Protein AF-G7E110-F1 (afdb_monomer_lite)

pLDDT: mean 78.38, std 18.42, range [31.8, 96.81]

Foldseek 3Di:
DEDELVVLLVVVLVVLVPPDPFDKDKDKDFDDPPDDPPPDDDQDTKIKIWIDRVDDDIYIYIHGSVCVVVSCVSNVVSCCVRVPPDDDDPDPDDPDPDDDDDPDDDDDPDPDPPPDPPQDPVRVCLVVVHFQDQDADVDDDRVVSNVVSVVRRVVSVVVSVVVVVVVVVVVCVVVVNDPDDD

Sequence (182 aa):
MSLSNDEFLQELGQLFKSPAGGTVFLTQKRYTFGADASSSTQSGYPCIIRATNGKKVKLSTLVQPSDSVSFQVKYAALLRTNMTTLRPKDRPARKKRVLLEGKGDKPQFIKVNREHKGQSAAAKALSKGKLPKVRGSARGAGHKMRQRTMKKRLESIEKLKKMRLLQLQRERAKRGIFPVSA

Secondary structure (DSSP, 8-state):
-B--HHHHHHHHHHHHH--S----EEEEEE--TT--TT--SSS---EEEEEE-SSS-EEEEEE-STTHHHHHHHHHHHHHHH---SPPP--------------SS---------TT----HHHHHHHTT-PPPP-S-SSSTTHHHHHHHHHHHHHHHHHHHHHHHHHHHHHHHHTT------

InterPro domains:
  IPR003210 Signal recognition particle, SRP14 subunit [PF02290] (3-86)
  IPR003210 Signal recognition particle, SRP14 subunit [PTHR12013] (2-97)
  IPR009018 Signal recognition particle, SRP9/SRP14 subunit [G3DSA:3.30.720.10] (1-175)
  IPR009018 Signal recognition particle, SRP9/SRP14 subunit [SSF54762] (2-88)

Organism: Mixia osmundae (strain CBS 9802 / IAM 14324 / JCM 22182 / KY 12970) (NCBI:txid764103)

Structure (mmCIF, N/CA/C/O backbone):
data_AF-G7E110-F1
#
_entry.id   AF-G7E110-F1
#
loop_
_atom_site.group_PDB
_atom_site.id
_atom_site.type_symbol
_atom_site.label_atom_id
_atom_site.label_alt_id
_atom_site.label_comp_id
_atom_site.label_asym_id
_atom_site.label_entity_id
_atom_site.label_seq_id
_atom_site.pdbx_PDB_ins_code
_atom_site.Cartn_x
_atom_site.Cartn_y
_atom_site.Cartn_z
_atom_site.occupancy
_atom_site.B_iso_or_equiv
_atom_site.auth_seq_id
_atom_site.auth_comp_id
_atom_site.auth_asym_id
_atom_site.auth_atom_id
_atom_site.pdbx_PDB_model_num
ATOM 1 N N . MET A 1 1 ? -10.925 1.064 19.963 1.00 82.12 1 MET A N 1
ATOM 2 C CA . MET A 1 1 ? -10.298 2.004 20.909 1.00 82.12 1 MET A CA 1
ATOM 3 C C . MET A 1 1 ? -9.850 3.225 20.126 1.00 82.12 1 MET A C 1
ATOM 5 O O . MET A 1 1 ? -9.383 3.049 19.003 1.00 82.12 1 MET A O 1
ATOM 9 N N . SER A 1 2 ? -10.064 4.428 20.663 1.00 89.25 2 SER A N 1
ATOM 10 C CA . SER A 1 2 ? -9.550 5.670 20.071 1.00 89.25 2 SER A CA 1
ATOM 11 C C . SER A 1 2 ? -8.131 5.906 20.579 1.00 89.25 2 SER A C 1
ATOM 13 O O . SER A 1 2 ? -7.917 5.792 21.779 1.00 89.25 2 SER A O 1
ATOM 15 N N . LEU A 1 3 ? -7.189 6.183 19.681 1.00 94.88 3 LEU A N 1
ATOM 16 C CA . LEU A 1 3 ? -5.759 6.321 19.969 1.00 94.88 3 LEU A CA 1
ATOM 17 C C . LEU A 1 3 ? -5.220 7.638 19.408 1.00 94.88 3 LEU A C 1
ATOM 19 O O . LEU A 1 3 ? -5.784 8.187 18.450 1.00 94.88 3 LEU A O 1
ATOM 23 N N . SER A 1 4 ? -4.099 8.105 19.960 1.00 95.56 4 SER A N 1
ATOM 24 C CA . SER A 1 4 ? -3.341 9.206 19.362 1.00 95.56 4 SER A CA 1
ATOM 25 C C . SER A 1 4 ? -2.757 8.807 17.998 1.00 95.56 4 SER A C 1
ATOM 27 O O . SER A 1 4 ? -2.677 7.625 17.648 1.00 95.56 4 SER A O 1
ATOM 29 N N . ASN A 1 5 ? -2.360 9.800 17.200 1.00 94.56 5 ASN A N 1
ATOM 30 C CA . ASN A 1 5 ? -1.868 9.579 15.838 1.00 94.56 5 ASN A CA 1
ATOM 31 C C . ASN A 1 5 ? -0.643 8.649 15.796 1.00 94.56 5 ASN A C 1
ATOM 33 O O . ASN A 1 5 ? -0.574 7.763 14.944 1.00 94.56 5 ASN A O 1
ATOM 37 N N . ASP A 1 6 ? 0.312 8.833 16.711 1.00 95.06 6 ASP A N 1
ATOM 38 C CA . ASP A 1 6 ? 1.553 8.053 16.726 1.00 95.06 6 ASP A CA 1
ATOM 39 C C . ASP A 1 6 ? 1.342 6.646 17.316 1.00 95.06 6 ASP A C 1
ATOM 41 O O . ASP A 1 6 ? 1.834 5.670 16.744 1.00 95.06 6 ASP A O 1
ATOM 45 N N . GLU A 1 7 ? 0.533 6.506 18.372 1.00 95.75 7 GLU A N 1
ATOM 46 C CA . GLU A 1 7 ? 0.144 5.193 18.920 1.00 95.75 7 GLU A CA 1
ATOM 47 C C . GLU A 1 7 ? -0.619 4.360 17.886 1.00 95.75 7 GLU A C 1
ATOM 49 O O . GLU A 1 7 ? -0.362 3.167 17.726 1.00 95.75 7 GLU A O 1
ATOM 54 N N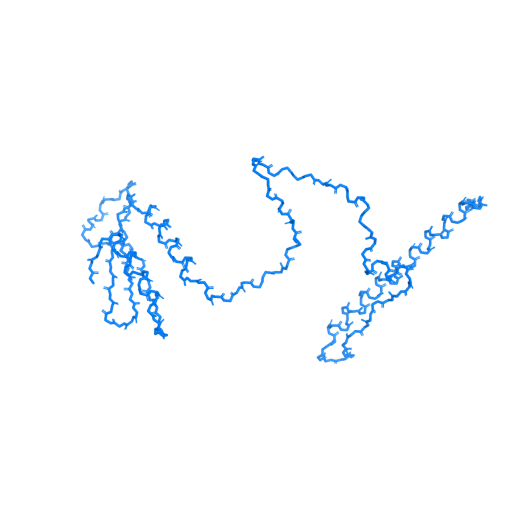 . PHE A 1 8 ? -1.517 4.990 17.119 1.00 96.12 8 PHE A N 1
ATOM 55 C CA . PHE A 1 8 ? -2.242 4.315 16.045 1.00 96.12 8 PHE A CA 1
ATOM 56 C C . PHE A 1 8 ? -1.289 3.707 15.012 1.00 96.12 8 PHE A C 1
ATOM 58 O O . PHE A 1 8 ? -1.512 2.584 14.561 1.00 96.12 8 PHE A O 1
ATOM 65 N N . LEU A 1 9 ? -0.222 4.419 14.636 1.00 95.44 9 LEU A N 1
ATOM 66 C CA . LEU A 1 9 ? 0.765 3.915 13.681 1.00 95.44 9 LEU A CA 1
ATOM 67 C C . LEU A 1 9 ? 1.594 2.765 14.268 1.00 95.44 9 LEU A C 1
ATOM 69 O O . LEU A 1 9 ? 1.881 1.804 13.555 1.00 95.44 9 LEU A O 1
ATOM 73 N N . GLN A 1 10 ? 1.943 2.821 15.554 1.00 95.12 10 GLN A N 1
ATOM 74 C CA . GLN A 1 10 ? 2.657 1.733 16.229 1.00 95.12 10 GLN A CA 1
ATOM 75 C C . GLN A 1 10 ? 1.810 0.455 16.289 1.00 95.12 10 GLN A C 1
ATOM 77 O O . GLN A 1 10 ? 2.258 -0.601 15.836 1.00 95.12 10 GLN A O 1
ATOM 82 N N . GLU A 1 11 ? 0.568 0.565 16.761 1.00 93.75 11 GLU A N 1
ATOM 83 C CA . GLU A 1 11 ? -0.393 -0.542 16.833 1.00 93.75 11 GLU A CA 1
ATOM 84 C C . GLU A 1 11 ? -0.734 -1.095 15.443 1.00 93.75 11 GLU A C 1
ATOM 86 O O . GLU A 1 11 ? -0.809 -2.308 15.237 1.00 93.75 11 GLU A O 1
ATOM 91 N N . LEU A 1 12 ? -0.862 -0.224 14.435 1.00 93.81 12 LEU A N 1
ATOM 92 C CA . LEU A 1 12 ? -1.057 -0.650 13.050 1.00 93.81 12 LEU A CA 1
ATOM 93 C C . LEU A 1 12 ? 0.146 -1.449 12.525 1.00 93.81 12 LEU A C 1
ATOM 95 O O . LEU A 1 12 ? -0.027 -2.444 11.819 1.00 93.81 12 LEU A O 1
ATOM 99 N N . GLY A 1 13 ? 1.366 -1.042 12.879 1.00 92.75 13 GLY A N 1
ATOM 100 C CA . GLY A 1 13 ? 2.58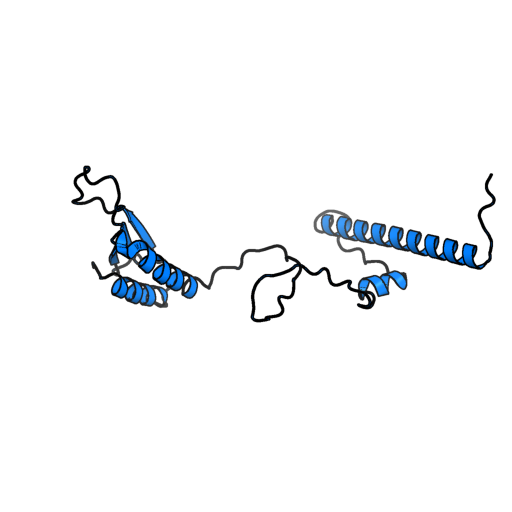0 -1.786 12.556 1.00 92.75 13 GLY A CA 1
ATOM 101 C C . GLY A 1 13 ? 2.611 -3.170 13.207 1.00 92.75 13 GLY A C 1
ATOM 102 O O . GLY A 1 13 ? 2.987 -4.144 12.554 1.00 92.75 13 GLY A O 1
ATOM 103 N N . GLN A 1 14 ? 2.177 -3.286 14.466 1.00 91.38 14 GLN A N 1
ATOM 104 C CA . GLN A 1 14 ? 2.035 -4.581 15.142 1.00 91.38 14 GLN A CA 1
ATOM 105 C C . GLN A 1 14 ? 0.974 -5.455 14.462 1.00 91.38 14 GLN A C 1
ATOM 107 O O . GLN A 1 14 ? 1.187 -6.653 14.263 1.00 91.38 14 GLN A O 1
ATOM 112 N N . LEU A 1 15 ? -0.132 -4.847 14.025 1.00 90.75 15 LEU A N 1
ATOM 113 C CA . LEU A 1 15 ? -1.209 -5.548 13.338 1.00 90.75 15 LEU A CA 1
ATOM 114 C C . LEU A 1 15 ? -0.745 -6.175 12.015 1.00 90.75 15 LEU A C 1
ATOM 116 O O . LEU A 1 15 ? -1.134 -7.303 11.721 1.00 90.75 15 LEU A O 1
ATOM 120 N N . PHE A 1 16 ? 0.120 -5.496 11.252 1.00 90.69 16 PHE A N 1
ATOM 121 C CA . PHE A 1 16 ? 0.706 -6.060 10.029 1.00 90.69 16 PHE A CA 1
ATOM 122 C C . PHE A 1 16 ? 1.711 -7.190 10.282 1.00 90.69 16 PHE A C 1
ATOM 124 O O . PHE A 1 16 ? 1.868 -8.057 9.426 1.00 90.69 16 PHE A O 1
ATOM 131 N N . LYS A 1 17 ? 2.383 -7.200 11.439 1.00 87.81 17 LYS A N 1
ATOM 132 C CA . LYS A 1 17 ? 3.347 -8.250 11.810 1.00 87.81 17 LYS A CA 1
ATOM 133 C C . LYS A 1 17 ? 2.686 -9.515 12.356 1.00 87.81 17 LYS A C 1
ATOM 135 O O . LYS A 1 17 ? 3.352 -10.543 12.437 1.00 87.81 17 LYS A O 1
ATOM 140 N N . SER A 1 18 ? 1.413 -9.449 12.755 1.00 79.56 18 SER A N 1
ATOM 141 C CA . SER A 1 18 ? 0.697 -10.595 13.319 1.00 79.56 18 SER A CA 1
ATOM 142 C C . SER A 1 18 ? 0.654 -11.759 12.307 1.00 79.56 18 SER A C 1
ATOM 144 O O . SER A 1 18 ? 0.067 -11.608 11.235 1.00 79.56 18 SER A O 1
ATOM 146 N N . PRO A 1 19 ? 1.255 -12.927 12.613 1.00 60.81 19 PRO A N 1
ATOM 147 C CA . PRO A 1 19 ? 1.547 -13.978 11.629 1.00 60.81 19 PRO A CA 1
ATOM 148 C C . PRO A 1 19 ? 0.360 -14.898 11.277 1.00 60.81 19 PRO A C 1
ATOM 150 O O . PRO A 1 19 ? 0.556 -16.009 10.792 1.00 60.81 19 PRO A O 1
ATOM 153 N N . ALA A 1 20 ? -0.883 -14.468 11.490 1.00 60.41 20 ALA A N 1
ATOM 154 C CA . ALA A 1 20 ? -2.064 -15.261 11.155 1.00 60.41 20 ALA A CA 1
ATOM 155 C C . ALA A 1 20 ? -2.710 -14.717 9.876 1.00 60.41 20 ALA A C 1
ATOM 157 O O . ALA A 1 20 ? -3.077 -13.546 9.846 1.00 60.41 20 ALA A O 1
ATOM 158 N N . GLY A 1 21 ? -2.858 -15.562 8.848 1.00 64.56 21 GLY A N 1
ATOM 159 C CA . GLY A 1 21 ? -3.390 -15.242 7.513 1.00 64.56 21 GLY A CA 1
ATOM 160 C C . GLY A 1 21 ? -4.792 -14.620 7.502 1.00 64.56 21 GLY A C 1
ATOM 161 O O . GLY A 1 21 ? -5.771 -15.271 7.152 1.00 64.56 21 GLY A O 1
ATOM 162 N N . GLY A 1 22 ? -4.878 -13.350 7.885 1.00 81.44 22 GLY A N 1
ATOM 163 C CA . GLY A 1 22 ? -6.086 -12.542 7.948 1.00 81.44 22 GLY A CA 1
ATOM 164 C C . GLY A 1 22 ? -5.962 -11.274 7.111 1.00 81.44 22 GLY A C 1
ATOM 165 O O . GLY A 1 22 ? -4.878 -10.873 6.684 1.00 81.44 22 GLY A O 1
ATOM 166 N N . THR A 1 23 ? -7.101 -10.642 6.853 1.00 88.69 23 THR A N 1
ATOM 167 C CA . THR A 1 23 ? -7.175 -9.381 6.115 1.00 88.69 23 THR A CA 1
ATOM 168 C C . THR A 1 23 ? -7.243 -8.216 7.092 1.00 88.69 23 THR A C 1
ATOM 170 O O . THR A 1 23 ? -8.135 -8.151 7.937 1.00 88.69 23 THR A O 1
ATOM 173 N N . VAL A 1 24 ? -6.329 -7.258 6.938 1.00 91.44 24 VAL A N 1
ATOM 174 C CA . VAL A 1 24 ? -6.398 -5.975 7.641 1.00 91.44 24 VAL A CA 1
ATOM 175 C C . VAL A 1 24 ? -7.251 -5.010 6.822 1.00 91.44 24 VAL A C 1
ATOM 177 O O . VAL A 1 24 ? -6.891 -4.623 5.713 1.00 91.44 24 VAL A O 1
ATOM 180 N N . PHE A 1 25 ? -8.385 -4.609 7.382 1.00 92.81 25 PHE A N 1
ATOM 181 C CA . PHE A 1 25 ? -9.278 -3.607 6.823 1.00 92.81 25 PHE A CA 1
ATOM 182 C C . PHE A 1 25 ? -8.894 -2.230 7.351 1.00 92.81 25 PHE A C 1
ATOM 184 O O . PHE A 1 25 ? -8.873 -2.012 8.562 1.00 92.81 25 PHE A O 1
ATOM 191 N N . LEU A 1 26 ? -8.637 -1.298 6.437 1.00 94.50 26 LEU A N 1
ATOM 192 C CA . LEU A 1 26 ? -8.400 0.113 6.721 1.00 94.50 26 LEU A CA 1
ATOM 193 C C . LEU A 1 26 ? -9.504 0.944 6.076 1.00 94.50 26 LEU A C 1
ATOM 195 O O . LEU A 1 26 ? -9.790 0.799 4.890 1.00 94.50 26 LEU A O 1
ATOM 199 N N . THR A 1 27 ? -10.117 1.830 6.853 1.00 95.00 27 THR A N 1
ATOM 200 C CA . THR A 1 27 ? -11.125 2.768 6.353 1.00 95.00 27 THR A CA 1
ATOM 201 C C . THR A 1 27 ? -10.733 4.181 6.731 1.00 95.00 27 THR A C 1
ATOM 203 O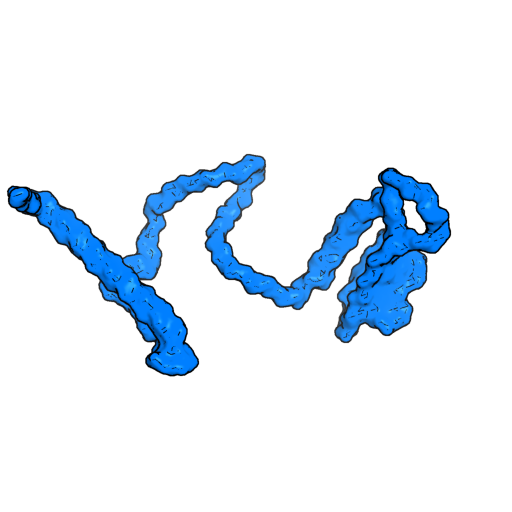 O . THR A 1 27 ? -10.527 4.458 7.911 1.00 95.00 27 THR A O 1
ATOM 206 N N . GLN A 1 28 ? -10.699 5.073 5.749 1.00 94.06 28 GLN A N 1
ATOM 207 C CA . GLN A 1 28 ? -10.506 6.505 5.939 1.00 94.06 28 GLN A CA 1
ATOM 208 C C . GLN A 1 28 ? -11.792 7.210 5.515 1.00 94.06 28 GLN A C 1
ATOM 210 O O . GLN A 1 28 ? -12.240 7.057 4.380 1.00 94.06 28 GLN A O 1
ATOM 215 N N . LYS A 1 29 ? -12.417 7.939 6.439 1.00 93.69 29 LYS A N 1
ATOM 216 C CA . LYS A 1 29 ? -13.648 8.696 6.183 1.00 93.69 29 LYS A CA 1
ATOM 217 C C . LYS A 1 29 ? -13.508 10.112 6.722 1.00 93.69 29 LYS A C 1
ATOM 219 O O . LYS A 1 29 ? -12.789 10.338 7.693 1.00 93.69 29 LYS A O 1
ATOM 224 N N . ARG A 1 30 ? -14.233 11.060 6.129 1.00 91.62 30 ARG A N 1
ATOM 225 C CA . ARG A 1 30 ? -14.417 12.386 6.726 1.00 91.62 30 ARG A CA 1
ATOM 226 C C . ARG A 1 30 ? -15.148 12.226 8.058 1.00 91.62 30 ARG A C 1
ATOM 228 O O . ARG A 1 30 ? -16.126 11.484 8.135 1.00 91.62 30 ARG A O 1
ATOM 235 N N . TYR A 1 31 ? -14.662 12.892 9.095 1.00 88.81 31 TYR A N 1
ATOM 236 C CA . TYR A 1 31 ? -15.342 12.940 10.378 1.00 88.81 31 TYR A CA 1
ATOM 237 C C . TYR A 1 31 ? -16.406 14.043 10.328 1.00 88.81 31 TYR A C 1
ATOM 239 O O . TYR A 1 31 ? -16.087 15.203 10.080 1.00 88.81 31 TYR A O 1
ATOM 247 N N . THR A 1 32 ? -17.676 13.664 10.473 1.00 81.69 32 THR A N 1
ATOM 248 C CA . THR A 1 32 ? -18.833 14.563 10.291 1.00 81.69 32 THR A CA 1
ATOM 249 C C . THR A 1 32 ? -19.666 14.743 11.559 1.00 81.69 32 THR A C 1
ATOM 251 O O . THR A 1 32 ? -20.640 15.484 11.539 1.00 81.69 32 THR A O 1
ATOM 254 N N . PHE A 1 33 ? -19.326 14.060 12.654 1.00 69.38 33 PHE A N 1
ATOM 255 C CA . PHE A 1 33 ? -20.098 14.105 13.895 1.00 69.38 33 PHE A CA 1
ATOM 256 C C . PHE A 1 33 ? -19.646 15.295 14.754 1.00 69.38 33 PHE A C 1
ATOM 258 O O . PHE A 1 33 ? -18.475 15.367 15.120 1.00 69.38 33 PHE A O 1
ATOM 265 N N . GLY A 1 34 ? -20.556 16.230 15.046 1.00 63.56 34 GLY A N 1
ATOM 266 C CA . GLY A 1 34 ? -20.273 17.436 15.840 1.00 63.56 34 GLY A CA 1
ATOM 267 C C . GLY A 1 34 ? -19.648 18.605 15.068 1.00 63.56 34 GLY A C 1
ATOM 268 O O . GLY A 1 34 ? -19.266 19.595 15.679 1.00 63.56 34 GLY A O 1
ATOM 269 N N . ALA A 1 35 ? -19.530 18.508 13.741 1.00 57.66 35 ALA A N 1
ATOM 270 C CA . ALA A 1 35 ? -19.225 19.662 12.906 1.00 57.66 35 ALA A CA 1
ATOM 271 C C . ALA A 1 35 ? -20.552 20.281 12.463 1.00 57.66 35 ALA A C 1
ATOM 273 O O . ALA A 1 35 ? -21.210 19.730 11.576 1.00 57.66 35 ALA A O 1
ATOM 274 N N . ASP A 1 36 ? -20.943 21.401 13.072 1.00 53.81 36 ASP A N 1
ATOM 275 C CA . ASP A 1 36 ? -21.997 22.241 12.511 1.00 53.81 36 ASP A CA 1
ATOM 276 C C . ASP A 1 36 ? -21.643 22.505 11.046 1.00 53.81 36 ASP A C 1
ATOM 278 O O . ASP A 1 36 ? -20.506 22.860 10.712 1.00 53.81 36 ASP A O 1
ATOM 282 N N . ALA A 1 37 ? -22.601 22.269 10.151 1.00 54.84 37 ALA A N 1
ATOM 283 C CA . ALA A 1 37 ? -22.413 22.307 8.702 1.00 54.84 37 ALA A CA 1
ATOM 284 C C . ALA A 1 37 ? -21.939 23.679 8.156 1.00 54.84 37 ALA A C 1
ATOM 286 O O . ALA A 1 37 ? -21.769 23.826 6.949 1.00 54.84 37 ALA A O 1
ATOM 287 N N . SER A 1 38 ? -21.707 24.662 9.032 1.00 52.34 38 SER A N 1
ATOM 288 C CA . SER A 1 38 ? -21.347 26.052 8.760 1.00 52.34 38 SER A CA 1
ATOM 289 C C . SER A 1 38 ? -19.843 26.368 8.799 1.00 52.34 38 SER A C 1
ATOM 291 O O . SER A 1 38 ? -19.458 27.429 8.318 1.00 52.34 38 SER A O 1
ATOM 293 N N . SER A 1 39 ? -18.954 25.490 9.290 1.00 55.47 39 SER A N 1
ATOM 294 C CA . SER A 1 39 ? -17.499 25.782 9.344 1.00 55.47 39 SER A CA 1
ATOM 295 C C . SER A 1 39 ? -16.742 25.505 8.034 1.00 55.47 39 SER A C 1
ATOM 297 O O . SER A 1 39 ? -15.551 25.188 8.010 1.00 55.47 39 SER A O 1
ATOM 299 N N . SER A 1 40 ? -17.421 25.615 6.894 1.00 57.62 40 SER A N 1
ATOM 300 C CA . SER A 1 40 ? -16.773 25.601 5.586 1.00 57.62 40 SER A CA 1
ATOM 301 C C . SER A 1 40 ? -16.111 26.949 5.323 1.00 57.62 40 SER A C 1
ATOM 303 O O . SER A 1 40 ? -16.836 27.920 5.125 1.00 57.62 40 SER A O 1
ATOM 305 N N . THR A 1 41 ? -14.772 27.005 5.235 1.00 54.81 41 THR A N 1
ATOM 306 C CA . THR A 1 41 ? -14.124 27.487 3.987 1.00 54.81 41 THR A CA 1
ATOM 307 C C . THR A 1 41 ? -12.591 27.444 3.912 1.00 54.81 41 THR A C 1
ATOM 309 O O . THR A 1 41 ? -12.108 27.503 2.787 1.00 54.81 41 THR A O 1
ATOM 312 N N . GLN A 1 42 ? -11.795 27.299 4.986 1.00 58.53 42 GLN A N 1
ATOM 313 C CA . GLN A 1 42 ? -10.323 27.436 4.821 1.00 58.53 42 GLN A CA 1
ATOM 314 C C . GLN A 1 42 ? -9.425 26.358 5.452 1.00 58.53 42 GLN A C 1
ATOM 316 O O . GLN A 1 42 ? -8.339 26.116 4.934 1.00 58.53 42 GLN A O 1
ATOM 321 N N . SER A 1 43 ? -9.851 25.657 6.504 1.00 64.56 43 SER A N 1
ATOM 322 C CA . SER A 1 43 ? -8.956 24.785 7.289 1.00 64.56 43 SER A CA 1
ATOM 323 C C . SER A 1 43 ? -9.055 23.284 6.987 1.00 64.56 43 SER A C 1
ATOM 325 O O . SER A 1 43 ? -8.304 22.511 7.566 1.00 64.56 43 SER A O 1
ATOM 327 N N . GLY A 1 44 ? -9.913 22.849 6.057 1.00 77.19 44 GLY A N 1
ATOM 328 C CA . GLY A 1 44 ? -10.103 21.427 5.737 1.00 77.19 44 GLY A CA 1
ATOM 329 C C . GLY A 1 44 ? -10.879 20.652 6.812 1.00 77.19 44 GLY A C 1
ATOM 330 O O . GLY A 1 44 ? -11.157 21.156 7.895 1.00 77.19 44 GLY A O 1
ATOM 331 N N . TYR A 1 45 ? -11.277 19.414 6.502 1.00 85.38 45 TYR A N 1
ATOM 332 C CA . TYR A 1 45 ? -12.096 18.598 7.407 1.00 85.38 45 TYR A CA 1
ATOM 333 C C . TYR A 1 45 ? -11.268 17.523 8.115 1.00 85.38 45 TYR A C 1
ATOM 335 O O . TYR A 1 45 ? -10.458 16.859 7.457 1.00 85.38 45 TYR A O 1
ATOM 343 N N . PRO A 1 46 ? -11.508 17.278 9.417 1.00 90.81 46 PRO A N 1
ATOM 344 C CA . PRO A 1 46 ? -10.864 16.179 10.115 1.00 90.81 46 PRO A CA 1
ATOM 345 C C . PRO A 1 46 ? -11.275 14.837 9.501 1.00 90.81 46 PRO A C 1
ATOM 347 O O . PRO A 1 46 ? -12.395 14.648 9.011 1.00 90.81 46 PRO A O 1
ATOM 350 N N . CYS A 1 47 ? -10.351 13.884 9.523 1.00 92.06 47 CYS A N 1
ATOM 351 C CA . CYS A 1 47 ? -10.542 12.552 8.963 1.00 92.06 47 CYS A CA 1
ATOM 352 C C . CYS A 1 47 ? -10.418 11.499 10.060 1.00 92.06 47 CYS A C 1
ATOM 354 O O . CYS A 1 47 ? -9.463 11.501 10.828 1.00 92.06 47 CYS A O 1
ATOM 356 N N . ILE A 1 48 ? -11.360 10.561 10.107 1.00 94.06 48 ILE A N 1
ATOM 357 C CA . ILE A 1 48 ? -11.285 9.400 10.989 1.00 94.06 48 ILE A CA 1
ATOM 358 C C . ILE A 1 48 ? -10.734 8.206 10.216 1.00 94.06 48 ILE A C 1
ATOM 360 O O . ILE A 1 48 ? -11.255 7.825 9.162 1.00 94.06 48 ILE A O 1
ATOM 364 N N . ILE A 1 49 ? -9.682 7.604 10.758 1.00 95.62 49 ILE A N 1
ATOM 365 C CA . ILE A 1 49 ? -9.051 6.407 10.208 1.00 95.62 49 ILE A CA 1
ATOM 366 C C . ILE A 1 49 ? -9.308 5.261 11.171 1.00 95.62 49 ILE A C 1
ATOM 368 O O . ILE A 1 49 ? -9.151 5.408 12.381 1.00 95.62 49 ILE A O 1
ATOM 372 N N . ARG A 1 50 ? -9.744 4.118 10.642 1.00 95.12 50 ARG A N 1
ATOM 373 C CA . ARG A 1 50 ? -10.015 2.907 11.423 1.00 95.12 50 ARG A CA 1
ATOM 374 C C . ARG A 1 50 ? -9.286 1.724 10.816 1.00 95.12 50 ARG A C 1
ATOM 376 O O . ARG A 1 50 ? -9.265 1.594 9.594 1.00 95.12 50 ARG A O 1
ATOM 383 N N . ALA A 1 51 ? -8.740 0.865 11.669 1.00 94.56 51 ALA A N 1
ATOM 384 C CA . ALA A 1 51 ? -8.090 -0.376 11.273 1.00 94.56 51 ALA A CA 1
ATOM 385 C C . ALA A 1 51 ? -8.650 -1.563 12.068 1.00 94.56 51 ALA A C 1
ATOM 387 O O . ALA A 1 51 ? -8.879 -1.465 13.277 1.00 94.56 51 ALA A O 1
ATOM 388 N N . THR A 1 52 ? -8.888 -2.690 11.398 1.00 92.75 52 THR A N 1
ATOM 389 C CA . THR A 1 52 ? -9.346 -3.929 12.040 1.00 92.75 52 THR A CA 1
ATOM 390 C C . THR A 1 52 ? -8.897 -5.168 11.275 1.00 92.75 52 THR A C 1
ATOM 392 O O . THR A 1 52 ? -8.792 -5.139 10.057 1.00 92.75 52 THR A O 1
ATOM 395 N N . ASN A 1 53 ? -8.676 -6.281 11.975 1.00 89.56 53 ASN A N 1
ATOM 396 C CA . ASN A 1 53 ? -8.398 -7.594 11.372 1.00 89.56 53 ASN A CA 1
ATOM 397 C C . ASN A 1 53 ? -9.679 -8.452 11.239 1.00 89.56 53 ASN A C 1
ATOM 399 O O . ASN A 1 53 ? -9.640 -9.672 11.361 1.00 89.56 53 ASN A O 1
ATOM 403 N N . GLY A 1 54 ? -10.855 -7.810 11.173 1.00 83.75 54 GLY A N 1
ATOM 404 C CA . GLY A 1 54 ? -12.164 -8.486 11.160 1.00 83.75 54 GLY A CA 1
ATOM 405 C C . GLY A 1 54 ? -12.531 -9.210 12.466 1.00 83.75 54 GLY A C 1
ATOM 406 O O . GLY A 1 54 ? -13.559 -9.874 12.538 1.00 83.75 54 GLY A O 1
ATOM 407 N N . LYS A 1 55 ? -11.696 -9.089 13.504 1.00 81.81 55 LYS A N 1
ATOM 408 C CA . LYS A 1 55 ? -11.851 -9.733 14.818 1.00 81.81 55 LYS A CA 1
ATOM 409 C C . LYS A 1 55 ? -12.004 -8.671 15.920 1.00 81.81 55 LYS A C 1
ATOM 411 O O . LYS A 1 55 ? -12.588 -7.610 15.714 1.00 81.81 55 LYS A O 1
ATOM 416 N N . LYS A 1 56 ? -11.467 -8.955 17.111 1.00 81.81 56 LYS A N 1
ATOM 417 C CA . LYS A 1 56 ? -11.563 -8.104 18.306 1.00 81.81 56 LYS A CA 1
ATOM 418 C C . LYS A 1 56 ? -10.737 -6.813 18.214 1.00 81.81 56 LYS A C 1
ATOM 420 O O . LYS A 1 56 ? -11.099 -5.824 18.841 1.00 81.81 56 LYS A O 1
ATOM 425 N N . VAL A 1 57 ? -9.664 -6.792 17.417 1.00 87.12 57 VAL A N 1
ATOM 426 C CA . VAL A 1 57 ? -8.800 -5.606 17.286 1.00 87.12 57 VAL A CA 1
ATOM 427 C C . VAL A 1 57 ? -9.491 -4.553 16.418 1.00 87.12 57 VAL A C 1
ATOM 429 O O . VAL A 1 57 ? -9.735 -4.773 15.228 1.00 87.12 57 VAL A O 1
ATOM 432 N N . LYS A 1 58 ? -9.821 -3.413 17.032 1.00 92.62 58 LYS A N 1
ATOM 433 C CA . LYS A 1 58 ? -10.418 -2.236 16.391 1.00 92.62 58 LYS A CA 1
ATOM 434 C C . LYS A 1 58 ? -9.665 -0.991 16.851 1.00 92.62 58 LYS A C 1
ATOM 436 O O . LYS A 1 58 ? -9.852 -0.538 17.982 1.00 92.62 58 LYS A O 1
ATOM 441 N N . LEU A 1 59 ? -8.846 -0.444 15.965 1.00 94.81 59 LEU A N 1
ATOM 442 C CA . LEU A 1 59 ? -8.086 0.784 16.174 1.00 94.81 59 LEU A CA 1
ATOM 443 C C . LEU A 1 59 ? -8.807 1.928 15.466 1.00 94.81 59 LEU A C 1
ATOM 445 O O . LEU A 1 59 ? -9.340 1.745 14.369 1.00 94.81 59 LEU A O 1
ATOM 449 N N . SER A 1 60 ? -8.823 3.105 16.072 1.00 95.56 60 SER A N 1
ATOM 450 C CA . SER A 1 60 ? -9.326 4.316 15.433 1.00 95.56 60 SER A CA 1
ATOM 451 C C . SER A 1 60 ? -8.521 5.524 15.872 1.00 95.56 60 SER A C 1
ATOM 453 O O . SER A 1 60 ? -8.138 5.601 17.033 1.00 95.56 60 SER A O 1
ATOM 455 N N . THR A 1 61 ? -8.310 6.466 14.963 1.00 96.31 61 THR A N 1
ATOM 456 C CA . THR A 1 61 ? -7.670 7.748 15.260 1.00 96.31 61 THR A CA 1
ATOM 457 C C . THR A 1 61 ? -8.355 8.875 14.490 1.00 96.31 61 THR A C 1
ATOM 459 O O . THR A 1 61 ? -8.928 8.643 13.416 1.00 96.31 61 THR A O 1
ATOM 462 N N . LEU A 1 62 ? -8.341 10.076 15.066 1.00 94.12 62 LEU A N 1
ATOM 463 C CA . LEU A 1 62 ? -8.897 11.291 14.479 1.00 94.12 62 LEU A CA 1
ATOM 464 C C . LEU A 1 62 ? -7.741 12.191 14.043 1.00 94.12 62 LEU A C 1
ATOM 466 O O . LEU A 1 62 ? -7.021 12.733 14.875 1.00 94.12 62 LEU A O 1
ATOM 470 N N . VAL A 1 63 ? -7.597 12.377 12.737 1.00 94.31 63 VAL A N 1
ATOM 471 C CA . VAL A 1 63 ? -6.542 13.198 12.147 1.00 94.31 63 VAL A CA 1
ATOM 472 C C . VAL A 1 63 ? -7.096 14.587 11.867 1.00 94.31 63 VAL A C 1
ATOM 474 O O . VAL A 1 63 ? -8.017 14.748 11.059 1.00 94.31 63 VAL A O 1
ATOM 477 N N . GLN A 1 64 ? -6.520 15.585 12.532 1.00 92.06 64 GLN A N 1
ATOM 478 C CA . GLN A 1 64 ? -6.800 16.990 12.264 1.00 92.06 64 GLN A CA 1
ATOM 479 C C . GLN A 1 64 ? -6.175 17.420 10.930 1.00 92.06 64 GLN A C 1
ATOM 481 O O . GLN A 1 64 ? -5.158 16.859 10.510 1.00 92.06 64 GLN A O 1
ATOM 486 N N . PRO A 1 65 ? -6.753 18.413 10.238 1.00 91.12 65 PRO A N 1
ATOM 487 C CA . PRO A 1 65 ? -6.225 18.857 8.954 1.00 91.12 65 PRO A CA 1
ATOM 488 C C . PRO A 1 65 ? -4.802 19.433 9.053 1.00 91.12 65 PRO A C 1
ATOM 490 O O . PRO A 1 65 ? -4.020 19.236 8.121 1.00 91.12 65 PRO A O 1
ATOM 493 N N . SER A 1 66 ? -4.434 20.049 10.184 1.00 92.06 66 SER A N 1
ATOM 494 C CA . SER A 1 66 ? -3.081 20.559 10.466 1.00 92.06 66 SER A CA 1
ATOM 495 C C . SER A 1 66 ? -2.006 19.469 10.411 1.00 92.06 66 SER A C 1
ATOM 497 O O . SER A 1 66 ? -0.948 19.664 9.818 1.00 92.06 66 SER A O 1
ATOM 499 N N . ASP A 1 67 ? -2.309 18.291 10.955 1.00 91.75 67 ASP A N 1
ATOM 500 C CA . ASP A 1 67 ? -1.365 17.171 11.072 1.00 91.75 67 ASP A CA 1
ATOM 501 C C . ASP A 1 67 ? -1.512 16.160 9.927 1.00 91.75 67 ASP A C 1
ATOM 503 O O . ASP A 1 67 ? -0.863 15.114 9.899 1.00 91.75 67 ASP A O 1
ATOM 507 N N . SER A 1 68 ? -2.381 16.450 8.957 1.00 90.56 68 SER A N 1
ATOM 508 C CA . SER A 1 68 ? -2.726 15.513 7.889 1.00 90.56 68 SER A CA 1
ATOM 509 C C . SER A 1 68 ? -1.519 15.134 7.028 1.00 90.56 68 SER A C 1
ATOM 511 O O . SER A 1 68 ? -1.319 13.958 6.723 1.00 90.56 68 SER A O 1
ATOM 513 N N . VAL A 1 69 ? -0.683 16.109 6.670 1.00 92.81 69 VAL A N 1
ATOM 514 C CA . VAL A 1 69 ? 0.486 15.904 5.804 1.00 92.81 69 VAL A CA 1
ATOM 515 C C . VAL A 1 69 ? 1.567 15.100 6.529 1.00 92.81 69 VAL A C 1
ATOM 517 O O . VAL A 1 69 ? 2.098 14.136 5.973 1.00 92.81 69 VAL A O 1
ATOM 520 N N . SER A 1 70 ? 1.866 15.443 7.785 1.00 94.62 70 SER A N 1
ATOM 521 C CA . SER A 1 70 ? 2.864 14.733 8.593 1.00 94.62 70 SER A CA 1
ATOM 522 C C . SER A 1 70 ? 2.426 13.290 8.867 1.00 94.62 70 SER A C 1
ATOM 524 O O . SER A 1 70 ? 3.218 12.358 8.691 1.00 94.62 70 SER A O 1
ATOM 526 N N . PHE A 1 71 ? 1.144 13.086 9.188 1.00 95.56 71 PHE A N 1
ATOM 527 C CA . PHE A 1 71 ? 0.553 11.763 9.343 1.00 95.56 71 PHE A CA 1
ATOM 528 C C . PHE A 1 71 ? 0.642 10.947 8.048 1.00 95.56 71 PHE A C 1
ATOM 530 O O . PHE A 1 71 ? 1.077 9.797 8.079 1.00 95.56 71 PHE A O 1
ATOM 537 N N . GLN A 1 72 ? 0.297 11.532 6.895 1.00 94.50 72 GLN A N 1
ATOM 538 C CA . GLN A 1 72 ? 0.346 10.844 5.600 1.00 94.50 72 GLN A CA 1
ATOM 539 C C . GLN A 1 72 ? 1.749 10.351 5.241 1.00 94.50 72 GLN A C 1
ATOM 541 O O . GLN A 1 72 ? 1.880 9.242 4.723 1.00 94.50 72 GLN A O 1
ATOM 546 N N . VAL A 1 73 ? 2.799 11.127 5.528 1.00 96.81 73 VAL A N 1
ATOM 547 C CA . VAL A 1 73 ? 4.186 10.711 5.262 1.00 96.81 73 VAL A CA 1
ATOM 548 C C . VAL A 1 73 ? 4.556 9.484 6.099 1.00 96.81 73 VAL A C 1
ATOM 550 O O . VAL A 1 73 ? 5.019 8.485 5.538 1.00 96.81 73 VAL A O 1
ATOM 553 N N . LYS A 1 74 ? 4.304 9.523 7.417 1.00 96.81 74 LYS A N 1
ATOM 554 C CA . LYS A 1 74 ? 4.582 8.395 8.325 1.00 96.81 74 LYS A CA 1
ATOM 555 C C . LYS A 1 74 ? 3.747 7.162 7.954 1.00 96.81 74 LYS A C 1
ATOM 557 O O . LYS A 1 74 ? 4.276 6.057 7.834 1.00 96.81 74 LYS A O 1
ATOM 562 N N . TYR A 1 75 ? 2.456 7.363 7.699 1.00 96.31 75 TYR A N 1
ATOM 563 C CA . TYR A 1 75 ? 1.516 6.317 7.306 1.00 96.31 75 TYR A CA 1
ATOM 564 C C . TYR A 1 75 ? 1.908 5.657 5.976 1.00 96.31 75 TYR A C 1
ATOM 566 O O . TYR A 1 75 ? 1.975 4.432 5.886 1.00 96.31 75 TYR A O 1
ATOM 574 N N . ALA A 1 76 ? 2.252 6.440 4.949 1.00 96.12 76 ALA A N 1
ATOM 575 C CA . ALA A 1 76 ? 2.676 5.909 3.656 1.00 96.12 76 ALA A CA 1
ATOM 576 C C . ALA A 1 76 ? 3.997 5.132 3.746 1.00 96.12 76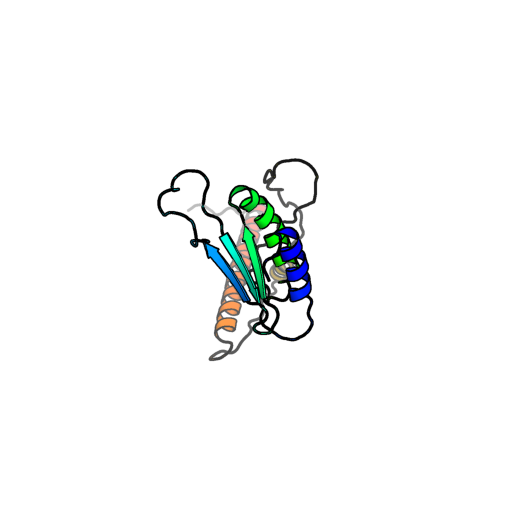 ALA A C 1
ATOM 578 O O . ALA A 1 76 ? 4.148 4.106 3.080 1.00 96.12 76 ALA A O 1
ATOM 579 N N . ALA A 1 77 ? 4.951 5.597 4.559 1.00 95.75 77 ALA A N 1
ATOM 580 C CA . ALA A 1 77 ? 6.183 4.858 4.824 1.00 95.75 77 ALA A CA 1
ATOM 581 C C . ALA A 1 77 ? 5.881 3.496 5.470 1.00 95.75 77 ALA A C 1
ATOM 583 O O . ALA A 1 77 ? 6.372 2.473 4.997 1.00 95.75 77 ALA A O 1
ATOM 584 N N . LEU A 1 78 ? 4.998 3.469 6.471 1.00 95.06 78 LEU A N 1
ATOM 585 C CA . LEU A 1 78 ? 4.566 2.241 7.137 1.00 95.06 78 LEU A CA 1
ATOM 586 C C . LEU A 1 78 ? 3.900 1.260 6.162 1.00 95.06 78 LEU A C 1
ATOM 588 O O . LEU A 1 78 ? 4.253 0.079 6.153 1.00 95.06 78 LEU A O 1
ATOM 592 N N . LEU A 1 79 ? 2.984 1.725 5.307 1.00 93.75 79 LEU A N 1
ATOM 593 C CA . LEU A 1 79 ? 2.328 0.865 4.315 1.00 93.75 79 LEU A CA 1
ATOM 594 C C . LEU A 1 79 ? 3.326 0.254 3.328 1.00 93.75 79 LEU A C 1
ATOM 596 O O . LEU A 1 79 ? 3.253 -0.939 3.045 1.00 93.75 79 LEU A O 1
ATOM 600 N N . ARG A 1 80 ? 4.281 1.045 2.824 1.00 93.19 80 ARG A N 1
ATOM 601 C CA . ARG A 1 80 ? 5.301 0.556 1.881 1.00 93.19 80 ARG A CA 1
ATOM 602 C C . ARG A 1 80 ? 6.191 -0.518 2.499 1.00 93.19 80 ARG A C 1
ATOM 604 O O . ARG A 1 80 ? 6.519 -1.480 1.814 1.00 93.19 80 ARG A O 1
ATOM 611 N N . THR A 1 81 ? 6.558 -0.366 3.770 1.00 93.00 81 THR A N 1
ATOM 612 C CA . THR A 1 81 ? 7.397 -1.335 4.489 1.00 93.00 81 THR A CA 1
ATOM 613 C C . THR A 1 81 ? 6.667 -2.653 4.744 1.00 93.00 81 THR A C 1
ATOM 615 O O . THR A 1 81 ? 7.282 -3.712 4.669 1.00 93.00 81 THR A O 1
ATOM 618 N N . ASN A 1 82 ? 5.359 -2.608 5.019 1.00 91.06 82 ASN A N 1
ATOM 619 C CA . ASN A 1 82 ? 4.589 -3.804 5.370 1.00 91.06 82 ASN A CA 1
ATOM 620 C C . ASN A 1 82 ? 3.951 -4.509 4.153 1.00 91.06 82 ASN A C 1
ATOM 622 O O . ASN A 1 82 ? 3.808 -5.727 4.160 1.00 91.06 82 ASN A O 1
ATOM 626 N N . MET A 1 83 ? 3.598 -3.791 3.079 1.00 88.12 83 MET A N 1
ATOM 627 C CA . MET A 1 83 ? 2.942 -4.353 1.881 1.00 88.12 83 MET A CA 1
ATOM 628 C C . MET A 1 83 ? 3.947 -4.748 0.783 1.00 88.12 83 MET A C 1
ATOM 630 O O . MET A 1 83 ? 3.848 -4.309 -0.364 1.00 88.12 83 MET A O 1
ATOM 634 N N . THR A 1 84 ? 4.939 -5.571 1.127 1.00 88.81 84 THR A N 1
ATOM 635 C CA . THR A 1 84 ? 6.057 -5.935 0.230 1.00 88.81 84 THR A CA 1
ATOM 636 C C . THR A 1 84 ? 5.849 -7.239 -0.542 1.00 88.81 84 THR A C 1
ATOM 638 O O . THR A 1 84 ? 6.511 -7.464 -1.553 1.00 88.81 84 THR A O 1
ATOM 641 N N . THR A 1 85 ? 4.912 -8.088 -0.120 1.00 86.12 85 THR A N 1
ATOM 642 C CA . THR A 1 85 ? 4.720 -9.457 -0.639 1.00 86.12 85 THR A CA 1
ATOM 643 C C . THR A 1 85 ? 3.878 -9.540 -1.919 1.00 86.12 85 THR A C 1
ATOM 645 O O . THR A 1 85 ? 3.517 -10.628 -2.367 1.00 86.12 85 THR A O 1
ATOM 648 N N . LEU A 1 86 ? 3.561 -8.401 -2.542 1.00 86.31 86 LEU A N 1
ATOM 649 C CA . LEU A 1 86 ? 2.765 -8.350 -3.768 1.00 86.31 86 LEU A CA 1
ATOM 650 C C . LEU A 1 86 ? 3.589 -8.763 -4.993 1.00 86.31 86 LEU A C 1
ATOM 652 O O . LEU A 1 86 ? 4.762 -8.409 -5.132 1.00 86.31 86 LEU A O 1
ATOM 656 N N . ARG A 1 87 ? 2.947 -9.459 -5.942 1.00 89.62 87 ARG A N 1
ATOM 657 C CA . ARG A 1 87 ? 3.576 -9.810 -7.221 1.00 89.62 87 ARG A CA 1
ATOM 658 C C . ARG A 1 87 ? 4.038 -8.530 -7.939 1.00 89.62 87 ARG A C 1
ATOM 660 O O . ARG A 1 87 ? 3.220 -7.631 -8.159 1.00 89.62 87 ARG A O 1
ATOM 667 N N . PRO A 1 88 ? 5.308 -8.448 -8.373 1.00 88.25 88 PRO A N 1
ATOM 668 C CA . PRO A 1 88 ? 5.795 -7.308 -9.134 1.00 88.25 88 PRO A CA 1
ATOM 669 C C . PRO A 1 88 ? 4.962 -7.081 -10.397 1.00 88.25 88 PRO A C 1
ATOM 671 O O . PRO A 1 88 ? 4.620 -8.020 -11.115 1.00 88.25 88 PRO A O 1
ATOM 674 N N . LYS A 1 89 ? 4.663 -5.813 -10.695 1.00 86.38 89 LYS A N 1
ATOM 675 C CA . LYS A 1 89 ? 3.990 -5.444 -11.944 1.00 86.38 89 LYS A CA 1
ATOM 676 C C . LYS A 1 89 ? 4.858 -5.879 -13.124 1.00 86.38 89 LYS A C 1
ATOM 678 O O . LYS A 1 89 ? 6.003 -5.433 -13.221 1.00 86.38 89 LYS A O 1
ATOM 683 N N . ASP A 1 90 ? 4.280 -6.651 -14.045 1.00 81.94 90 ASP A N 1
ATOM 684 C CA . ASP A 1 90 ? 4.907 -7.042 -15.311 1.00 81.94 90 ASP A CA 1
ATOM 685 C C . ASP A 1 90 ? 5.124 -5.794 -16.182 1.00 81.94 90 ASP A C 1
ATOM 687 O O . ASP A 1 90 ? 4.320 -5.423 -17.038 1.00 81.94 90 ASP A O 1
ATOM 691 N N . ARG A 1 91 ? 6.209 -5.065 -15.909 1.00 76.25 91 ARG A N 1
ATOM 692 C CA . ARG A 1 91 ? 6.637 -3.930 -16.720 1.00 76.25 91 ARG A CA 1
ATOM 693 C C . ARG A 1 91 ? 7.476 -4.490 -17.866 1.00 76.25 91 ARG A C 1
ATOM 695 O O . ARG A 1 91 ? 8.464 -5.176 -17.597 1.00 76.25 91 ARG A O 1
ATOM 702 N N . PRO A 1 92 ? 7.144 -4.196 -19.138 1.00 76.56 92 PRO A N 1
ATOM 703 C CA . PRO A 1 92 ? 8.026 -4.562 -20.234 1.00 76.56 92 PRO A CA 1
ATOM 704 C C . PRO A 1 92 ? 9.387 -3.920 -19.966 1.00 76.56 92 PRO A C 1
ATOM 706 O O . PRO A 1 92 ? 9.451 -2.739 -19.617 1.00 76.56 92 PRO A O 1
ATOM 709 N N . ALA A 1 93 ? 10.461 -4.705 -20.076 1.00 62.47 93 ALA A N 1
ATOM 710 C CA . ALA A 1 93 ? 11.808 -4.269 -19.738 1.00 62.47 93 ALA A CA 1
ATOM 711 C C . ALA A 1 93 ? 12.145 -2.951 -20.457 1.00 62.47 93 ALA A C 1
ATOM 713 O O . ALA A 1 93 ? 12.474 -2.932 -21.647 1.00 62.47 93 ALA A O 1
ATOM 714 N N . ARG A 1 94 ? 12.078 -1.825 -19.734 1.00 62.06 94 ARG A N 1
ATOM 715 C CA . ARG A 1 94 ? 12.696 -0.582 -20.190 1.00 62.06 94 ARG A CA 1
ATOM 716 C C . ARG A 1 94 ? 14.192 -0.860 -20.236 1.00 62.06 94 ARG A C 1
ATOM 718 O O . ARG A 1 94 ? 14.772 -1.311 -19.251 1.00 62.06 94 ARG A O 1
ATOM 725 N N . LYS A 1 95 ? 14.799 -0.649 -21.407 1.00 52.44 95 LYS A N 1
ATOM 726 C CA . LYS A 1 95 ? 16.243 -0.799 -21.631 1.00 52.44 95 LYS A CA 1
ATOM 727 C C . LYS A 1 95 ? 16.981 -0.124 -20.470 1.00 52.44 95 LYS A C 1
ATOM 729 O O . LYS A 1 95 ? 16.789 1.074 -20.271 1.00 52.44 95 LYS A O 1
ATOM 734 N N . LYS A 1 96 ? 17.773 -0.892 -19.708 1.00 42.31 96 LYS A N 1
ATOM 735 C CA . LYS A 1 96 ? 18.580 -0.395 -18.584 1.00 42.31 96 LYS A CA 1
ATOM 736 C C . LYS A 1 96 ? 19.387 0.818 -19.060 1.00 42.31 96 LYS A C 1
ATOM 738 O O . LYS A 1 96 ? 20.319 0.666 -19.849 1.00 42.31 96 LYS A O 1
ATOM 743 N N . ARG A 1 97 ? 19.006 2.014 -18.614 1.00 45.84 97 ARG A N 1
ATOM 744 C CA . ARG A 1 97 ? 19.921 3.152 -18.551 1.00 45.84 97 ARG A CA 1
ATOM 745 C C . ARG A 1 97 ? 20.649 2.978 -17.228 1.00 45.84 97 ARG A C 1
ATOM 747 O O . ARG A 1 97 ? 20.006 2.936 -16.186 1.00 45.84 97 ARG A O 1
ATOM 754 N N . VAL A 1 98 ? 21.950 2.734 -17.305 1.00 35.84 98 VAL A N 1
ATOM 755 C CA . VAL A 1 98 ? 22.818 2.686 -16.130 1.00 35.84 98 VAL A CA 1
ATOM 756 C C . VAL A 1 98 ? 22.839 4.108 -15.576 1.00 35.84 98 VAL A C 1
ATOM 758 O O . VAL A 1 98 ? 23.335 5.002 -16.257 1.00 35.84 98 VAL A O 1
ATOM 761 N N . LEU A 1 99 ? 22.226 4.330 -14.412 1.00 43.84 99 LEU A N 1
ATOM 762 C CA . LEU A 1 99 ? 22.585 5.470 -13.577 1.00 43.84 99 LEU A CA 1
ATOM 763 C C . LEU A 1 99 ? 23.934 5.101 -12.963 1.00 43.84 99 LEU A C 1
ATOM 765 O O . LEU A 1 99 ? 24.022 4.114 -12.236 1.00 43.84 99 LEU A O 1
ATOM 769 N N . LEU A 1 100 ? 24.981 5.832 -13.322 1.00 35.84 100 LEU A N 1
ATOM 770 C CA . LEU A 1 100 ? 26.173 5.883 -12.492 1.00 35.84 100 LEU A CA 1
ATOM 771 C C . LEU A 1 100 ? 25.827 6.836 -11.350 1.00 35.84 100 LEU A C 1
ATOM 773 O O . LEU A 1 100 ? 25.386 7.957 -11.609 1.00 35.84 100 LEU A O 1
ATOM 777 N N . GLU A 1 101 ? 25.940 6.370 -10.110 1.00 34.44 101 GLU A N 1
ATOM 778 C CA . GLU A 1 101 ? 25.843 7.246 -8.949 1.00 34.44 101 GLU A CA 1
ATOM 779 C C . GLU A 1 101 ? 27.013 8.230 -8.984 1.00 34.44 101 GLU A C 1
ATOM 781 O O . GLU A 1 101 ? 28.167 7.865 -8.776 1.00 34.44 101 GLU A O 1
ATOM 786 N N . GLY A 1 102 ? 26.696 9.483 -9.287 1.00 34.38 102 GLY A N 1
ATOM 787 C CA . GLY A 1 102 ? 27.547 10.634 -9.047 1.00 34.38 102 GLY A CA 1
ATOM 788 C C . GLY A 1 102 ? 26.730 11.637 -8.246 1.00 34.38 102 GLY A C 1
ATOM 789 O O . GLY A 1 102 ? 25.627 12.003 -8.651 1.00 34.38 102 GLY A O 1
ATOM 790 N N . LYS A 1 103 ? 27.243 12.029 -7.080 1.00 33.50 103 LYS A N 1
ATOM 791 C CA . LYS A 1 103 ? 26.727 13.153 -6.294 1.00 33.50 103 LYS A CA 1
ATOM 792 C C . LYS A 1 103 ? 26.781 14.423 -7.158 1.00 33.50 103 LYS A C 1
ATOM 794 O O . LYS A 1 103 ? 27.820 14.684 -7.755 1.00 33.50 103 LYS A O 1
ATOM 799 N N . GLY A 1 104 ? 25.703 15.207 -7.175 1.00 31.80 104 GLY A N 1
ATOM 800 C CA . GLY A 1 104 ? 25.680 16.556 -7.759 1.00 31.80 104 GLY A CA 1
ATOM 801 C C . GLY A 1 104 ? 24.808 16.701 -9.009 1.00 31.80 104 GLY A C 1
ATOM 802 O O . GLY A 1 104 ? 25.187 16.305 -10.102 1.00 31.80 104 GLY A O 1
ATOM 803 N N . ASP A 1 105 ? 23.624 17.267 -8.791 1.00 43.53 105 ASP A N 1
ATOM 804 C CA . ASP A 1 105 ? 22.798 18.113 -9.660 1.00 43.53 105 ASP A CA 1
ATOM 805 C C . ASP A 1 105 ? 22.778 17.920 -11.195 1.00 43.53 105 ASP A C 1
ATOM 807 O O . ASP A 1 105 ? 23.684 18.289 -11.935 1.00 43.53 105 ASP A O 1
ATOM 811 N N . LYS A 1 106 ? 21.569 17.537 -11.649 1.00 37.09 106 LYS A N 1
ATOM 812 C CA . LYS A 1 106 ? 20.971 17.619 -13.002 1.00 37.09 106 LYS A CA 1
ATOM 813 C C . LYS A 1 106 ? 21.469 16.592 -14.043 1.00 37.09 106 LYS A C 1
ATOM 815 O O . LYS A 1 106 ? 22.587 16.685 -14.540 1.00 37.09 106 LYS A O 1
ATOM 820 N N . PRO A 1 107 ? 20.606 15.657 -14.503 1.00 39.34 107 PRO A N 1
ATOM 821 C CA . PRO A 1 107 ? 20.968 14.738 -15.576 1.00 39.34 107 PRO A CA 1
ATOM 822 C C . PRO A 1 107 ? 20.971 15.466 -16.927 1.00 39.34 107 PRO A C 1
ATOM 824 O O . PRO A 1 107 ? 19.935 15.607 -17.579 1.00 39.34 107 PRO A O 1
ATOM 827 N N . GLN A 1 108 ? 22.146 15.890 -17.384 1.00 42.44 108 GLN A N 1
ATOM 828 C CA . GLN A 1 108 ? 22.354 16.201 -18.794 1.00 42.44 108 GLN A CA 1
ATOM 829 C C . GLN A 1 108 ? 22.453 14.888 -19.582 1.00 42.44 108 GLN A C 1
ATOM 831 O O . GLN A 1 108 ? 23.305 14.035 -19.326 1.00 42.44 108 GLN A O 1
ATOM 836 N N . PHE A 1 109 ? 21.553 14.696 -20.549 1.00 37.25 109 PHE A N 1
ATOM 837 C CA . PHE A 1 109 ? 21.578 13.548 -21.454 1.00 37.25 109 PHE A CA 1
ATOM 838 C C . PHE A 1 109 ? 22.701 13.705 -22.484 1.00 37.25 109 PHE A C 1
ATOM 840 O O . PHE A 1 109 ? 22.462 14.084 -23.628 1.00 37.25 109 PHE A O 1
ATOM 847 N N . ILE A 1 110 ? 23.925 13.358 -22.098 1.00 46.12 110 ILE A N 1
ATOM 848 C CA . ILE A 1 110 ? 25.034 13.239 -23.043 1.00 46.12 110 ILE A CA 1
ATOM 849 C C . ILE A 1 110 ? 24.835 11.941 -23.837 1.00 46.12 110 ILE A C 1
ATOM 851 O O . ILE A 1 110 ? 24.905 10.830 -23.302 1.00 46.12 110 ILE A O 1
ATOM 855 N N . LYS A 1 111 ? 24.557 12.063 -25.141 1.00 40.31 111 LYS A N 1
ATOM 856 C CA . LYS A 1 111 ? 24.686 10.945 -26.084 1.00 40.31 111 LYS A CA 1
ATOM 857 C C . LYS A 1 111 ? 26.176 10.639 -26.210 1.00 40.31 111 LYS A C 1
ATOM 859 O O . LYS A 1 111 ? 26.855 11.217 -27.047 1.00 40.31 111 LYS A O 1
ATOM 864 N N . VAL A 1 112 ? 26.693 9.744 -25.374 1.00 37.47 112 VAL A N 1
ATOM 865 C CA . VAL A 1 112 ? 28.046 9.219 -25.572 1.00 37.47 112 VAL A CA 1
ATOM 866 C C . VAL A 1 112 ? 28.034 8.433 -26.883 1.00 37.47 112 VAL A C 1
ATOM 868 O O . VAL A 1 112 ? 27.344 7.409 -26.987 1.00 37.47 112 VAL A O 1
ATOM 871 N N . ASN A 1 113 ? 28.754 8.941 -27.888 1.00 46.50 113 ASN A N 1
ATOM 872 C CA . ASN A 1 113 ? 29.073 8.217 -29.113 1.00 46.50 113 ASN A CA 1
ATOM 873 C C . ASN A 1 113 ? 29.708 6.892 -28.708 1.00 46.50 113 ASN A C 1
ATOM 875 O O . ASN A 1 113 ? 30.814 6.829 -28.180 1.00 46.50 113 ASN A O 1
ATOM 879 N N . ARG A 1 114 ? 28.949 5.813 -28.891 1.00 42.47 114 ARG A N 1
ATOM 880 C CA . ARG A 1 114 ? 29.368 4.459 -28.549 1.00 42.47 114 ARG A CA 1
ATOM 881 C C . ARG A 1 114 ? 30.210 3.905 -29.691 1.00 42.47 114 ARG A C 1
ATOM 883 O O . ARG A 1 114 ? 29.849 2.905 -30.308 1.00 42.47 114 ARG A O 1
ATOM 890 N N . GLU A 1 115 ? 31.299 4.590 -29.992 1.00 44.84 115 GLU A N 1
ATOM 891 C CA . GLU A 1 115 ? 32.346 4.060 -30.846 1.00 44.84 115 GLU A CA 1
ATOM 892 C C . GLU A 1 115 ? 33.087 2.981 -30.041 1.00 44.84 115 GLU A C 1
ATOM 894 O O . GLU A 1 115 ? 33.355 3.127 -28.851 1.00 44.84 115 GLU A O 1
ATOM 899 N N . HIS A 1 116 ? 33.300 1.825 -30.671 1.00 42.75 116 HIS A N 1
ATOM 900 C CA . HIS A 1 116 ? 34.066 0.686 -30.146 1.00 42.75 116 HIS A CA 1
ATOM 901 C C . HIS A 1 116 ? 33.470 -0.155 -29.003 1.00 42.75 116 HIS A C 1
ATOM 903 O O . HIS A 1 116 ? 34.206 -0.697 -28.181 1.00 42.75 116 HIS A O 1
ATOM 909 N N . LYS A 1 117 ? 32.159 -0.444 -29.010 1.00 41.06 117 LYS A N 1
ATOM 910 C CA . LYS A 1 117 ? 31.699 -1.715 -28.410 1.00 41.06 117 LYS A CA 1
ATOM 911 C C . LYS A 1 117 ? 31.607 -2.763 -29.512 1.00 41.06 117 LYS A C 1
ATOM 913 O O . LYS A 1 117 ? 30.750 -2.658 -30.387 1.00 41.06 117 LYS A O 1
ATOM 918 N N . GLY A 1 118 ? 32.530 -3.729 -29.483 1.00 53.31 118 GLY A N 1
ATOM 919 C CA . GLY A 1 118 ? 32.629 -4.820 -30.452 1.00 53.31 118 GLY A CA 1
ATOM 920 C C . GLY A 1 118 ? 31.265 -5.408 -30.816 1.00 53.31 118 GLY A C 1
ATOM 921 O O . GLY A 1 118 ? 30.344 -5.435 -29.995 1.00 53.31 118 GLY A O 1
ATOM 922 N N . GLN A 1 119 ? 31.134 -5.840 -32.074 1.00 56.56 119 GLN A N 1
ATOM 923 C CA . GLN A 1 119 ? 29.892 -6.386 -32.622 1.00 56.56 119 GLN A CA 1
ATOM 924 C C . GLN A 1 119 ? 29.246 -7.337 -31.608 1.00 56.56 119 GLN A C 1
ATOM 926 O O . GLN A 1 119 ? 29.880 -8.298 -31.169 1.00 56.56 119 GLN A O 1
ATOM 931 N N . SER A 1 120 ? 27.989 -7.066 -31.229 1.00 65.81 120 SER A N 1
ATOM 932 C CA . SER A 1 120 ? 27.227 -7.974 -30.361 1.00 65.81 120 SER A CA 1
ATOM 933 C C . SER A 1 120 ? 27.336 -9.408 -30.888 1.00 65.81 120 SER A C 1
ATOM 935 O O . SER A 1 120 ? 27.402 -9.604 -32.101 1.00 65.81 120 SER A O 1
ATOM 937 N N . ALA A 1 121 ? 27.331 -10.418 -30.015 1.00 67.94 121 ALA A N 1
ATOM 938 C CA . ALA A 1 121 ? 27.476 -11.817 -30.437 1.00 67.94 121 ALA A CA 1
ATOM 939 C C . ALA A 1 121 ? 26.501 -12.201 -31.573 1.00 67.94 121 ALA A C 1
ATOM 941 O O . ALA A 1 121 ? 26.862 -12.946 -32.479 1.00 67.94 121 ALA A O 1
ATOM 942 N N . ALA A 1 122 ? 25.300 -11.611 -31.580 1.00 63.00 122 ALA A N 1
ATOM 943 C CA . ALA A 1 122 ? 24.326 -11.747 -32.661 1.00 63.00 122 ALA A CA 1
ATOM 944 C C . ALA A 1 122 ? 24.776 -11.090 -33.981 1.00 63.00 122 ALA A C 1
ATOM 946 O O . ALA A 1 122 ? 24.653 -11.704 -35.037 1.00 63.00 122 ALA A O 1
ATOM 947 N N . ALA A 1 123 ? 25.331 -9.875 -33.939 1.00 69.62 123 ALA A N 1
ATOM 948 C CA . ALA A 1 123 ? 25.897 -9.207 -35.115 1.00 69.62 123 ALA A CA 1
ATOM 949 C C . ALA A 1 123 ? 27.132 -9.946 -35.662 1.00 69.62 123 ALA A C 1
ATOM 951 O O . ALA A 1 123 ? 27.266 -10.092 -36.874 1.00 69.62 123 ALA A O 1
ATOM 952 N N . LYS A 1 124 ? 27.974 -10.489 -34.773 1.00 75.06 124 LYS A N 1
ATOM 953 C CA . LYS A 1 124 ? 29.143 -11.307 -35.132 1.00 75.06 124 LYS A CA 1
ATOM 954 C C . LYS A 1 124 ? 28.749 -12.671 -35.719 1.00 75.06 124 LYS A C 1
ATOM 956 O O . LYS A 1 124 ? 29.441 -13.203 -36.577 1.00 75.06 124 LYS A O 1
ATOM 961 N N . ALA A 1 125 ? 27.638 -13.257 -35.273 1.00 74.62 125 ALA A N 1
ATOM 962 C CA . ALA A 1 125 ? 27.103 -14.489 -35.853 1.00 74.62 125 ALA A CA 1
ATOM 963 C C . ALA A 1 125 ? 26.498 -14.245 -37.245 1.00 74.62 125 ALA A C 1
ATOM 965 O O . ALA A 1 125 ? 26.712 -15.046 -38.153 1.00 74.62 125 ALA A O 1
ATOM 966 N N . LEU A 1 126 ? 25.798 -13.119 -37.424 1.00 75.31 126 LEU A N 1
ATOM 967 C CA . LEU A 1 126 ? 25.252 -12.710 -38.718 1.00 75.31 126 LEU A CA 1
ATOM 968 C C . LEU A 1 126 ? 26.359 -12.425 -39.735 1.00 75.31 126 LEU A C 1
ATOM 970 O O . LEU A 1 126 ? 26.262 -12.909 -40.854 1.00 75.31 126 LEU A O 1
ATOM 974 N N . SER A 1 127 ? 27.434 -11.722 -39.361 1.00 70.75 127 SER A N 1
ATOM 975 C CA . SER A 1 127 ? 28.569 -11.482 -40.270 1.00 70.75 127 SER A CA 1
ATOM 976 C C . SER A 1 127 ? 29.273 -12.771 -40.711 1.00 70.75 127 SER A C 1
ATOM 978 O O . SER A 1 127 ? 29.796 -12.826 -41.818 1.00 70.75 127 SER A O 1
ATOM 980 N N . LYS A 1 128 ? 29.198 -13.835 -39.900 1.00 78.06 128 LYS A N 1
ATOM 981 C CA . LYS A 1 128 ? 29.613 -15.204 -40.257 1.00 78.06 128 LYS A CA 1
ATOM 982 C C . LYS A 1 128 ? 28.547 -16.002 -41.037 1.00 78.06 128 LYS A C 1
ATOM 984 O O . LYS A 1 128 ? 28.665 -17.215 -41.160 1.00 78.06 128 LYS A O 1
ATOM 989 N N . GLY A 1 129 ? 27.476 -15.362 -41.512 1.00 75.12 129 GLY A N 1
ATOM 990 C CA . GLY A 1 129 ? 26.402 -15.990 -42.292 1.00 75.12 129 GLY A CA 1
ATOM 991 C C . GLY A 1 129 ? 25.400 -16.825 -41.484 1.00 75.12 129 GLY A C 1
ATOM 992 O O . GLY A 1 129 ? 24.523 -17.468 -42.062 1.00 75.12 129 GLY A O 1
ATOM 993 N N . LYS A 1 130 ? 25.478 -16.831 -40.146 1.00 83.81 130 LYS A N 1
ATOM 994 C CA . LYS A 1 130 ? 24.618 -17.671 -39.302 1.00 83.81 130 LYS A CA 1
ATOM 995 C C . LYS A 1 130 ? 23.246 -17.023 -39.101 1.00 83.81 130 LYS A C 1
ATOM 997 O O . LYS A 1 130 ? 23.121 -15.981 -38.459 1.00 83.81 130 LYS A O 1
ATOM 1002 N N . LEU A 1 131 ? 22.201 -17.671 -39.617 1.00 86.00 131 LEU A N 1
ATOM 1003 C CA . LEU A 1 131 ? 20.819 -17.189 -39.533 1.00 86.00 131 LEU A CA 1
ATOM 1004 C C . LEU A 1 131 ? 20.101 -17.630 -38.240 1.00 86.00 131 LEU A C 1
ATOM 1006 O O . LEU A 1 131 ? 20.332 -18.743 -37.755 1.00 86.00 131 LEU A O 1
ATOM 1010 N N . PRO A 1 132 ? 19.162 -16.820 -37.706 1.00 84.88 132 PRO A N 1
ATOM 1011 C CA . PRO A 1 132 ? 18.326 -17.210 -36.568 1.00 84.88 132 PRO A CA 1
ATOM 1012 C C . PRO A 1 132 ? 17.524 -18.494 -36.837 1.00 84.88 132 PRO A C 1
ATOM 1014 O O . PRO A 1 132 ? 16.917 -18.643 -37.900 1.00 84.88 132 PRO A O 1
ATOM 1017 N N . LYS A 1 133 ? 17.483 -19.425 -35.873 1.00 89.81 133 LYS A N 1
ATOM 1018 C CA . LYS A 1 133 ? 16.719 -20.684 -35.987 1.00 89.81 133 LYS A CA 1
ATOM 1019 C C . LYS A 1 133 ? 15.210 -20.416 -35.915 1.00 89.81 133 LYS A C 1
ATOM 1021 O O . LYS A 1 133 ? 14.750 -19.686 -35.036 1.00 89.81 133 LYS A O 1
ATOM 1026 N N . VAL A 1 134 ? 14.449 -21.037 -36.814 1.00 88.00 134 VAL A N 1
ATOM 1027 C CA . VAL A 1 134 ? 12.979 -21.025 -36.788 1.00 88.00 134 VAL A CA 1
ATOM 1028 C C . VAL A 1 134 ? 12.506 -21.930 -35.651 1.00 88.00 134 VAL A C 1
ATOM 1030 O O . VAL A 1 134 ? 13.016 -23.038 -35.497 1.00 88.00 134 VAL A O 1
ATOM 1033 N N . ARG A 1 135 ? 11.573 -21.450 -34.824 1.00 87.56 135 ARG A N 1
ATOM 1034 C CA . ARG A 1 135 ? 11.025 -22.201 -33.682 1.00 87.56 135 ARG A CA 1
ATOM 1035 C C . ARG A 1 135 ? 9.502 -22.193 -33.725 1.00 87.56 135 ARG A C 1
ATOM 1037 O O . ARG A 1 135 ? 8.923 -21.158 -34.033 1.00 87.56 135 ARG A O 1
ATOM 1044 N N . GLY A 1 136 ? 8.883 -23.298 -33.319 1.00 88.88 136 GLY A N 1
ATOM 1045 C CA . GLY A 1 136 ? 7.428 -23.450 -33.247 1.00 88.88 136 GLY A CA 1
ATOM 1046 C C . GLY A 1 136 ? 6.846 -24.276 -34.394 1.00 88.88 136 GLY A C 1
ATOM 1047 O O . GLY A 1 136 ? 7.495 -24.491 -35.418 1.00 88.88 136 GLY A O 1
ATOM 1048 N N . SER A 1 137 ? 5.616 -24.741 -34.190 1.00 87.06 137 SER A N 1
ATOM 1049 C CA . SER A 1 137 ? 4.854 -25.580 -35.118 1.00 87.06 137 SER A CA 1
ATOM 1050 C C . SER A 1 137 ? 4.325 -24.794 -36.324 1.00 87.06 137 SER A C 1
ATOM 1052 O O . SER A 1 137 ? 4.211 -23.563 -36.304 1.00 87.06 137 SER A O 1
ATOM 1054 N N . ALA A 1 138 ? 4.005 -25.512 -37.404 1.00 86.25 138 ALA A N 1
ATOM 1055 C CA . ALA A 1 138 ? 3.457 -24.925 -38.626 1.00 86.25 138 ALA A CA 1
ATOM 1056 C C . ALA A 1 138 ? 2.003 -24.446 -38.475 1.00 86.25 138 ALA A C 1
ATOM 1058 O O . ALA A 1 138 ? 1.621 -23.501 -39.159 1.00 86.25 138 ALA A O 1
ATOM 1059 N N . ARG A 1 139 ? 1.216 -25.064 -37.586 1.00 86.00 139 ARG A N 1
ATOM 1060 C CA . ARG A 1 139 ? -0.190 -24.738 -37.293 1.00 86.00 139 ARG A CA 1
ATOM 1061 C C . ARG A 1 139 ? -0.463 -24.931 -35.796 1.00 86.00 139 ARG A C 1
ATOM 1063 O O . ARG A 1 139 ? 0.236 -25.700 -35.141 1.00 86.00 139 ARG A O 1
ATOM 1070 N N . GLY A 1 140 ? -1.470 -24.240 -35.263 1.00 82.25 140 GLY A N 1
ATOM 1071 C CA . GLY A 1 140 ? -1.888 -24.374 -33.861 1.00 82.25 140 GLY A CA 1
ATOM 1072 C C . GLY A 1 140 ? -0.919 -23.748 -32.848 1.00 82.25 140 GLY A C 1
ATOM 1073 O O . GLY A 1 140 ? -0.264 -22.734 -33.121 1.00 82.25 140 GLY A O 1
ATOM 1074 N N . ALA A 1 141 ? -0.841 -24.333 -31.650 1.00 79.44 141 ALA A N 1
ATOM 1075 C CA . ALA A 1 141 ? -0.001 -23.841 -30.560 1.00 79.44 141 ALA A CA 1
ATOM 1076 C C . ALA A 1 141 ? 1.478 -23.769 -30.985 1.00 79.44 141 ALA A C 1
ATOM 1078 O O . ALA A 1 141 ? 2.093 -24.774 -31.328 1.00 79.44 141 ALA A O 1
ATOM 1079 N N . GLY A 1 142 ? 2.047 -22.558 -30.982 1.00 87.56 142 GLY A N 1
ATOM 1080 C CA . GLY A 1 142 ? 3.413 -22.285 -31.452 1.00 87.56 142 GLY A CA 1
ATOM 1081 C C . GLY A 1 142 ? 3.506 -21.607 -32.826 1.00 87.56 142 GLY A C 1
ATOM 1082 O O . GLY A 1 142 ? 4.560 -21.052 -33.147 1.00 87.56 142 GLY A O 1
ATOM 1083 N N . HIS A 1 143 ? 2.408 -21.518 -33.586 1.00 89.56 143 HIS A N 1
ATOM 1084 C CA . HIS A 1 143 ? 2.380 -20.865 -34.901 1.00 89.56 143 HIS A CA 1
ATOM 1085 C C . HIS A 1 143 ? 2.784 -19.378 -34.845 1.00 89.56 143 HIS A C 1
ATOM 1087 O O . HIS A 1 143 ? 3.611 -18.918 -35.634 1.00 89.56 143 HIS A O 1
ATOM 1093 N N . LYS A 1 144 ? 2.302 -18.624 -33.844 1.00 87.12 144 LYS A N 1
ATOM 1094 C CA . LYS A 1 144 ? 2.662 -17.202 -33.654 1.00 87.12 144 LYS A CA 1
ATOM 1095 C C . LYS A 1 144 ? 4.159 -17.008 -33.371 1.00 87.12 144 LYS A C 1
ATOM 1097 O O . LYS A 1 144 ? 4.758 -16.018 -33.793 1.00 87.12 144 LYS A O 1
ATOM 1102 N N . MET A 1 145 ? 4.790 -17.964 -32.684 1.00 87.56 145 MET A N 1
ATOM 1103 C CA . MET A 1 145 ? 6.242 -17.971 -32.460 1.00 87.56 145 MET A CA 1
ATOM 1104 C C . MET A 1 145 ? 7.010 -18.309 -33.744 1.00 87.56 145 MET A C 1
ATOM 1106 O O . MET A 1 145 ? 8.025 -17.664 -34.032 1.00 87.56 145 MET A O 1
ATOM 1110 N N . ARG A 1 146 ? 6.490 -19.229 -34.565 1.00 89.38 146 ARG A N 1
ATOM 1111 C CA . ARG A 1 146 ? 7.043 -19.539 -35.890 1.00 89.38 146 ARG A CA 1
ATOM 1112 C C . ARG A 1 146 ? 7.010 -18.329 -36.814 1.00 89.38 146 ARG A C 1
ATOM 1114 O O . ARG A 1 146 ? 8.050 -17.967 -37.352 1.00 89.38 146 ARG A O 1
ATOM 1121 N N . GLN A 1 147 ? 5.881 -17.628 -36.912 1.00 90.25 147 GLN A N 1
ATOM 1122 C CA . GLN A 1 147 ? 5.774 -16.400 -37.711 1.00 90.25 147 GLN A CA 1
ATOM 1123 C C . GLN A 1 147 ? 6.800 -15.338 -37.286 1.00 90.25 147 GLN A C 1
ATOM 1125 O O . GLN A 1 147 ? 7.507 -14.774 -38.120 1.00 90.25 147 GLN A O 1
ATOM 1130 N N . ARG A 1 148 ? 6.954 -15.107 -35.974 1.00 90.38 148 ARG A N 1
ATOM 1131 C CA . ARG A 1 148 ? 7.936 -14.146 -35.440 1.00 90.38 148 ARG A CA 1
ATOM 1132 C C . ARG A 1 148 ? 9.379 -14.535 -35.758 1.00 90.38 148 ARG A C 1
ATOM 1134 O O . ARG A 1 148 ? 10.184 -13.666 -36.088 1.00 90.38 148 ARG A O 1
ATOM 1141 N N . THR A 1 149 ? 9.730 -15.814 -35.630 1.00 90.94 149 THR A N 1
ATOM 1142 C CA . THR A 1 149 ? 11.095 -16.284 -35.917 1.00 90.94 149 THR A CA 1
ATOM 1143 C C . THR A 1 149 ? 11.398 -16.288 -37.414 1.00 90.94 149 THR A C 1
ATOM 1145 O O . THR A 1 149 ? 12.492 -15.875 -37.795 1.00 90.94 149 THR A O 1
ATOM 1148 N N . MET A 1 150 ? 10.423 -16.640 -38.258 1.00 90.00 150 MET A N 1
ATOM 1149 C CA . MET A 1 150 ? 10.517 -16.531 -39.719 1.00 90.00 150 MET A CA 1
ATOM 1150 C C . MET A 1 150 ? 10.734 -15.083 -40.158 1.00 90.00 150 MET A C 1
ATOM 1152 O O . MET A 1 150 ? 11.682 -14.813 -40.890 1.00 90.00 150 MET A O 1
ATOM 1156 N N . LYS A 1 151 ? 9.945 -14.137 -39.632 1.00 93.06 151 LYS A N 1
ATOM 1157 C CA . LYS A 1 151 ? 10.106 -12.708 -39.936 1.00 93.06 151 LYS A CA 1
ATOM 1158 C C . LYS A 1 151 ? 11.506 -12.197 -39.580 1.00 93.06 151 LYS A C 1
ATOM 1160 O O . LYS A 1 151 ? 12.186 -11.626 -40.424 1.00 93.06 151 LYS A O 1
ATOM 1165 N N . LYS A 1 152 ? 11.995 -12.492 -38.369 1.00 89.12 152 LYS A N 1
ATOM 1166 C CA . LYS A 1 152 ? 13.364 -12.125 -37.948 1.00 89.12 152 LYS A CA 1
ATOM 1167 C C . LYS A 1 152 ? 14.448 -12.742 -38.834 1.00 89.12 152 LYS A C 1
ATOM 1169 O O . LYS A 1 152 ? 15.502 -12.137 -39.035 1.00 89.12 152 LYS A O 1
ATOM 1174 N N . ARG A 1 153 ? 14.224 -13.962 -39.329 1.00 90.44 153 ARG A N 1
ATOM 1175 C CA . ARG A 1 153 ? 15.153 -14.652 -40.227 1.00 90.44 153 ARG A CA 1
ATOM 1176 C C . ARG A 1 153 ? 15.184 -13.986 -41.604 1.00 90.44 153 ARG A C 1
ATOM 1178 O O . ARG A 1 153 ? 16.279 -13.757 -42.102 1.00 90.44 153 ARG A O 1
ATOM 1185 N N . LEU A 1 154 ? 14.031 -13.608 -42.160 1.00 91.81 154 LEU A N 1
ATOM 1186 C CA . LEU A 1 154 ? 13.936 -12.852 -43.418 1.00 91.81 154 LEU A CA 1
ATOM 1187 C C . LEU A 1 154 ? 14.629 -11.488 -43.317 1.00 91.81 154 LEU A C 1
ATOM 1189 O O . LEU A 1 154 ? 15.510 -11.196 -44.119 1.00 91.81 154 LEU A O 1
ATOM 1193 N N . GLU A 1 155 ? 14.351 -10.720 -42.262 1.00 90.75 155 GLU A N 1
ATOM 1194 C CA . GLU A 1 155 ? 15.023 -9.434 -42.010 1.00 90.75 155 GLU A CA 1
ATOM 1195 C C . GLU A 1 155 ? 16.551 -9.591 -41.888 1.00 90.75 155 GLU A C 1
ATOM 1197 O O . GLU A 1 155 ? 17.325 -8.722 -42.291 1.00 90.75 155 GLU A O 1
ATOM 1202 N N . SER A 1 156 ? 17.016 -10.710 -41.324 1.00 87.69 156 SER A N 1
ATOM 1203 C CA . SER A 1 156 ? 18.448 -11.015 -41.235 1.00 87.69 156 SER A CA 1
ATOM 1204 C C . SER A 1 156 ? 19.058 -11.325 -42.606 1.00 87.69 156 SER A C 1
ATOM 1206 O O . SER A 1 156 ? 20.181 -10.906 -42.878 1.00 87.69 156 SER A O 1
ATOM 1208 N N . ILE A 1 157 ? 18.319 -12.017 -43.480 1.00 90.25 157 ILE A N 1
ATOM 1209 C CA . ILE A 1 157 ? 18.731 -12.308 -44.861 1.00 90.25 157 ILE A CA 1
ATOM 1210 C C . ILE A 1 157 ? 18.838 -11.013 -45.669 1.00 90.25 157 ILE A C 1
ATOM 1212 O O . ILE A 1 157 ? 19.848 -10.797 -46.336 1.00 90.25 157 ILE A O 1
ATOM 1216 N N . GLU A 1 158 ? 17.842 -10.132 -45.586 1.00 90.56 158 GLU A N 1
ATOM 1217 C CA . GLU A 1 158 ? 17.863 -8.835 -46.277 1.00 90.56 158 GLU A CA 1
ATOM 1218 C C . GLU A 1 158 ? 19.056 -7.981 -45.848 1.00 90.56 158 GLU A C 1
ATOM 1220 O O . GLU A 1 158 ? 19.762 -7.422 -46.690 1.00 90.56 158 GLU A O 1
ATOM 1225 N N . LYS A 1 159 ? 19.352 -7.942 -44.542 1.00 87.44 159 LYS A N 1
ATOM 1226 C CA . LYS A 1 159 ? 20.540 -7.253 -44.022 1.00 87.44 159 LYS A CA 1
ATOM 1227 C C . LYS A 1 159 ? 21.831 -7.833 -44.587 1.00 87.44 159 LYS A C 1
ATOM 1229 O O . LYS A 1 159 ? 22.705 -7.064 -44.973 1.00 87.44 159 LYS A O 1
ATOM 1234 N N . LEU A 1 160 ? 21.956 -9.158 -44.672 1.00 86.81 160 LEU A N 1
ATOM 1235 C CA . LEU A 1 160 ? 23.141 -9.795 -45.252 1.00 86.81 160 LEU A CA 1
ATOM 1236 C C . LEU A 1 160 ? 23.292 -9.487 -46.740 1.00 86.81 160 LEU A C 1
ATOM 1238 O O . LEU A 1 160 ? 24.392 -9.153 -47.175 1.00 86.81 160 LEU A O 1
ATOM 1242 N N . LYS A 1 161 ? 22.194 -9.523 -47.504 1.00 90.31 161 LYS A N 1
ATOM 1243 C CA . LYS A 1 161 ? 22.189 -9.127 -48.919 1.00 90.31 161 LYS A CA 1
ATOM 1244 C C . LYS A 1 161 ? 22.650 -7.680 -49.089 1.00 90.31 161 LYS A C 1
ATOM 1246 O O . LYS A 1 161 ? 23.536 -7.419 -49.896 1.00 90.31 161 LYS A O 1
ATOM 1251 N N . LYS A 1 162 ? 22.117 -6.757 -48.282 1.00 89.62 162 LYS A N 1
ATOM 1252 C CA . LYS A 1 162 ? 22.499 -5.339 -48.314 1.00 89.62 162 LYS A CA 1
ATOM 1253 C C . LYS A 1 162 ? 23.968 -5.128 -47.942 1.00 89.62 162 LYS A C 1
ATOM 1255 O O . LYS A 1 162 ? 24.663 -4.376 -48.614 1.00 89.62 162 LYS A O 1
ATOM 1260 N N . MET A 1 163 ? 24.459 -5.820 -46.914 1.00 84.81 163 MET A N 1
ATOM 1261 C CA . MET A 1 163 ? 25.872 -5.766 -46.523 1.00 84.81 163 MET A CA 1
ATOM 1262 C C . MET A 1 163 ? 26.792 -6.274 -47.634 1.00 84.81 163 MET A C 1
ATOM 1264 O O . MET A 1 163 ? 27.795 -5.630 -47.930 1.00 84.81 163 MET A O 1
ATOM 1268 N N . ARG A 1 164 ? 26.432 -7.389 -48.277 1.00 88.38 164 ARG A N 1
ATOM 1269 C CA . ARG A 1 164 ? 27.202 -7.952 -49.390 1.00 88.38 164 ARG A CA 1
ATOM 1270 C C . ARG A 1 164 ? 27.191 -7.037 -50.613 1.00 88.38 164 ARG A C 1
ATOM 1272 O O . ARG A 1 164 ? 28.228 -6.855 -51.237 1.00 88.38 164 ARG A O 1
ATOM 1279 N N . LEU A 1 165 ? 26.055 -6.410 -50.918 1.00 89.94 165 LEU A N 1
ATOM 1280 C CA . LEU A 1 165 ? 25.955 -5.420 -51.991 1.00 89.94 165 LEU A CA 1
ATOM 1281 C C . LEU A 1 165 ? 26.878 -4.221 -51.736 1.00 89.94 165 LEU A C 1
ATOM 1283 O O . LEU A 1 165 ? 27.621 -3.821 -52.625 1.00 89.94 165 LEU A O 1
ATOM 1287 N N . LEU A 1 166 ? 26.886 -3.694 -50.509 1.00 87.38 166 LEU A N 1
ATOM 1288 C CA . LEU A 1 166 ? 27.782 -2.602 -50.117 1.00 87.38 166 LEU A CA 1
ATOM 1289 C C . LEU A 1 166 ? 29.260 -3.011 -50.181 1.00 87.38 166 LEU A C 1
ATOM 1291 O O . LEU A 1 166 ? 30.100 -2.203 -50.568 1.00 87.38 166 LEU A O 1
ATOM 1295 N N . GLN A 1 167 ? 29.594 -4.252 -49.815 1.00 85.94 167 GLN A N 1
ATOM 1296 C CA . GLN A 1 167 ? 30.954 -4.781 -49.970 1.00 85.94 167 GLN A CA 1
ATOM 1297 C C . GLN A 1 167 ? 31.366 -4.828 -51.441 1.00 85.94 167 GLN A C 1
ATOM 1299 O O . GLN A 1 167 ? 32.422 -4.305 -51.778 1.00 85.94 167 GLN A O 1
ATOM 1304 N N . LEU A 1 168 ? 30.507 -5.351 -52.319 1.00 87.25 168 LEU A N 1
ATOM 1305 C CA . LEU A 1 168 ? 30.764 -5.392 -53.760 1.00 87.25 168 LEU A CA 1
ATOM 1306 C C . LEU A 1 168 ? 30.915 -3.990 -54.361 1.00 87.25 168 LEU A C 1
ATOM 1308 O O . LEU A 1 168 ? 31.803 -3.770 -55.177 1.00 87.25 168 LEU A O 1
ATOM 1312 N N . GLN A 1 169 ? 30.092 -3.025 -53.943 1.00 86.25 169 GLN A N 1
ATOM 1313 C CA . GLN A 1 169 ? 30.227 -1.627 -54.370 1.00 86.25 169 GLN A CA 1
ATOM 1314 C C . GLN A 1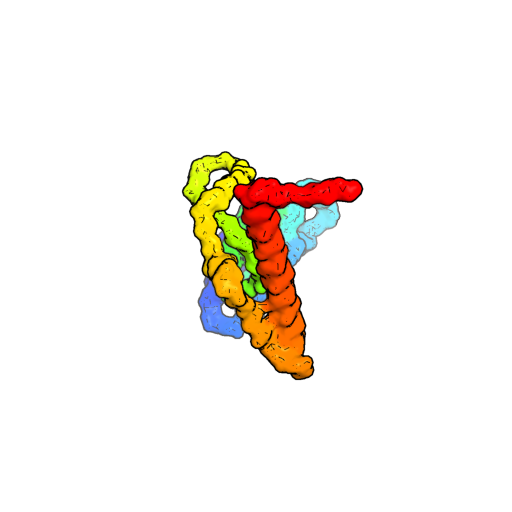 169 ? 31.571 -1.029 -53.934 1.00 86.25 169 GLN A C 1
ATOM 1316 O O . GLN A 1 169 ? 32.238 -0.372 -54.729 1.00 86.25 169 GLN A O 1
ATOM 1321 N N . ARG A 1 170 ? 32.008 -1.303 -52.697 1.00 85.69 170 ARG A N 1
ATOM 1322 C CA . ARG A 1 170 ? 33.322 -0.872 -52.196 1.00 85.69 170 ARG A CA 1
ATOM 1323 C C . ARG A 1 170 ? 34.474 -1.537 -52.945 1.00 85.69 170 ARG A C 1
ATOM 1325 O O . ARG A 1 170 ? 35.458 -0.872 -53.238 1.00 85.69 170 ARG A O 1
ATOM 1332 N N . GLU A 1 171 ? 34.374 -2.828 -53.246 1.00 85.69 171 GLU A N 1
ATOM 1333 C CA . GLU A 1 171 ? 35.385 -3.551 -54.027 1.00 85.69 171 GLU A CA 1
ATOM 1334 C C . GLU A 1 171 ? 35.470 -3.036 -55.465 1.00 85.69 171 GLU A C 1
ATOM 1336 O O . GLU A 1 171 ? 36.571 -2.850 -55.974 1.00 85.69 171 GLU A O 1
ATOM 1341 N N . ARG A 1 172 ? 34.330 -2.736 -56.099 1.00 83.88 172 ARG A N 1
ATOM 1342 C CA . ARG A 1 172 ? 34.279 -2.108 -57.429 1.00 83.88 172 ARG A CA 1
ATOM 1343 C C . ARG A 1 172 ? 34.927 -0.724 -57.438 1.00 83.88 172 ARG A C 1
ATOM 1345 O O . ARG A 1 172 ? 35.780 -0.477 -58.282 1.00 83.88 172 ARG A O 1
ATOM 1352 N N . ALA A 1 173 ? 34.604 0.120 -56.455 1.00 82.75 173 ALA A N 1
ATOM 1353 C CA . ALA A 1 173 ? 35.219 1.439 -56.299 1.00 82.75 173 ALA A CA 1
ATOM 1354 C C . ALA A 1 173 ? 36.740 1.347 -56.078 1.00 82.75 173 ALA A C 1
ATOM 1356 O O . ALA A 1 173 ? 37.497 2.107 -56.670 1.00 82.75 173 ALA A O 1
ATOM 1357 N N . LYS A 1 174 ? 37.206 0.370 -55.286 1.00 82.81 174 LYS A N 1
ATOM 1358 C CA . LYS A 1 174 ? 38.643 0.107 -55.085 1.00 82.81 174 LYS A CA 1
ATOM 1359 C C . LYS A 1 174 ? 39.357 -0.380 -56.345 1.00 82.81 174 LYS A C 1
ATOM 1361 O O . LYS A 1 174 ? 40.542 -0.122 -56.496 1.00 82.81 174 LYS A O 1
ATOM 1366 N N . ARG A 1 175 ? 38.655 -1.096 -57.227 1.00 83.31 175 ARG A N 1
ATOM 1367 C CA . ARG A 1 175 ? 39.173 -1.551 -58.527 1.00 83.31 175 ARG A CA 1
ATOM 1368 C C . ARG A 1 175 ? 39.057 -0.486 -59.624 1.00 83.31 175 ARG A C 1
ATOM 1370 O O . ARG A 1 175 ? 39.369 -0.789 -60.767 1.00 83.31 175 ARG A O 1
ATOM 1377 N N . GLY A 1 176 ? 38.586 0.724 -59.303 1.00 74.44 176 GLY A N 1
ATOM 1378 C CA . GLY A 1 176 ? 38.417 1.813 -60.270 1.00 74.44 176 GLY A CA 1
ATOM 1379 C C . GLY A 1 176 ? 37.311 1.578 -61.305 1.00 74.44 176 GLY A C 1
ATOM 1380 O O . GLY A 1 176 ? 37.241 2.296 -62.295 1.00 74.44 176 GLY A O 1
ATOM 1381 N N . ILE A 1 177 ? 36.440 0.583 -61.097 1.00 68.94 177 ILE A N 1
ATOM 1382 C CA . ILE A 1 177 ? 35.337 0.262 -62.009 1.00 68.94 177 ILE A CA 1
ATOM 1383 C C . ILE A 1 177 ? 34.114 1.056 -61.548 1.00 68.94 177 ILE A C 1
ATOM 1385 O O . ILE A 1 177 ? 33.354 0.614 -60.679 1.00 68.94 177 ILE A O 1
ATOM 1389 N N . PHE A 1 178 ? 33.953 2.251 -62.108 1.00 67.12 178 PHE A N 1
ATOM 1390 C CA . PHE A 1 178 ? 32.777 3.092 -61.902 1.00 67.12 178 PHE A CA 1
ATOM 1391 C C . PHE A 1 178 ? 31.663 2.684 -62.874 1.00 67.12 178 PHE A C 1
ATOM 1393 O O . PHE A 1 178 ? 31.957 2.222 -63.978 1.00 67.12 178 PHE A O 1
ATOM 1400 N N . PRO A 1 179 ? 30.382 2.782 -62.476 1.00 60.44 179 PRO A N 1
ATOM 1401 C CA . PRO A 1 179 ? 29.290 2.537 -63.407 1.00 60.44 179 PRO A CA 1
ATOM 1402 C C . PRO A 1 179 ? 29.418 3.516 -64.578 1.00 60.44 179 PRO A C 1
ATOM 1404 O O . PRO A 1 179 ? 29.469 4.724 -64.361 1.00 60.44 179 PRO A O 1
ATOM 1407 N N . VAL A 1 180 ? 29.491 2.986 -65.801 1.00 60.91 180 VAL A N 1
ATOM 1408 C CA . VAL A 1 180 ? 29.395 3.792 -67.020 1.00 60.91 180 VAL A CA 1
ATOM 1409 C C . VAL A 1 180 ? 27.997 4.400 -67.012 1.00 60.91 180 VAL A C 1
ATOM 1411 O O . VAL A 1 180 ? 27.004 3.671 -67.021 1.00 60.91 180 VAL A O 1
ATOM 1414 N N . SER A 1 181 ? 27.923 5.720 -66.871 1.00 61.78 181 SER A N 1
ATOM 1415 C CA . SER A 1 181 ? 26.678 6.471 -66.990 1.00 61.78 181 SER A CA 1
ATOM 1416 C C . SER A 1 181 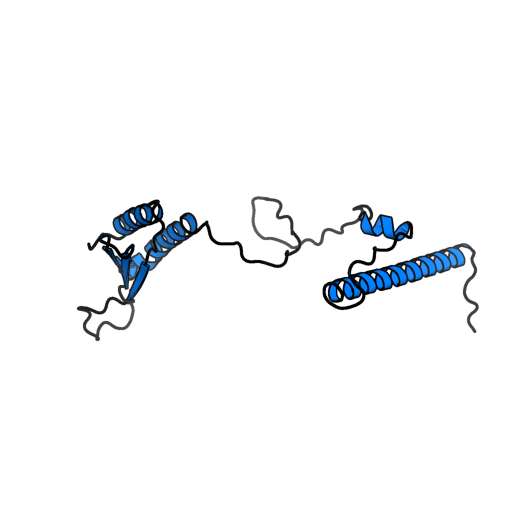? 26.162 6.318 -68.418 1.00 61.78 181 SER A C 1
ATOM 1418 O O . SER A 1 181 ? 26.882 6.674 -69.351 1.00 61.78 181 SER A O 1
ATOM 1420 N N . ALA A 1 182 ? 24.967 5.743 -68.563 1.00 49.66 182 ALA A N 1
ATOM 1421 C CA . ALA A 1 182 ? 24.194 5.781 -69.802 1.00 49.66 182 ALA A CA 1
ATOM 1422 C C . ALA A 1 182 ? 23.571 7.166 -69.997 1.00 49.66 182 ALA A C 1
ATOM 1424 O O . ALA A 1 182 ? 23.231 7.791 -68.962 1.00 49.66 182 ALA A O 1
#

Radius of gyration: 32.63 Å; chains: 1; bounding box: 62×53×91 Å